Protein AF-A0A957EYJ2-F1 (afdb_monomer_lite)

Foldseek 3Di:
DDPVVVVVLVVVLVVQLVVDPDVVSNLQSCLVRVCVVPPDQWDWDWAADPVDAFTFIGTSHNDDVPNDDGDGDHCCHPPCSVCVPVPDDDDDD

Sequence (93 aa):
MNLHQRLTYLSELIITLTSSPVPTQQFQALADHLPMLFPCDYLGLCLLSPDAPGYFVHSLLGAASGAIPYRLFAPDEGAVGQMLGRNRTLHVP

Radius of gyration: 14.97 Å; chains: 1; bounding box: 32×31×35 Å

Secondary structure (DSSP, 8-state):
--HHHHHHHHHHHHHHHHH---HHHHHHHHHHHHHHHS--S-EEEEEE-SSSSSEEEEEEESPPTTSS--SPBPTTSHHHHHHTTS-------

Structure (mmCIF, N/CA/C/O backbone):
data_AF-A0A957EYJ2-F1
#
_entry.id   AF-A0A957EYJ2-F1
#
loop_
_atom_site.group_PDB
_atom_site.id
_atom_site.type_symbol
_atom_site.label_atom_id
_atom_site.label_alt_id
_atom_site.label_comp_id
_atom_site.label_asym_id
_atom_site.label_entity_id
_atom_site.label_seq_id
_atom_site.pdbx_PDB_ins_code
_atom_site.Cartn_x
_atom_site.Cartn_y
_atom_site.Cartn_z
_atom_site.occupancy
_atom_site.B_iso_or_equiv
_atom_site.auth_seq_id
_atom_site.auth_comp_id
_atom_site.auth_asym_id
_atom_site.auth_atom_id
_atom_site.pdbx_PDB_model_num
ATOM 1 N N . MET A 1 1 ? -18.797 9.402 15.514 1.00 77.44 1 MET A N 1
ATOM 2 C CA . MET A 1 1 ? -17.748 10.370 15.903 1.00 77.44 1 MET A CA 1
ATOM 3 C C . MET A 1 1 ? -18.190 11.775 15.511 1.00 77.44 1 MET A C 1
ATOM 5 O O . MET A 1 1 ? -18.675 11.940 14.397 1.00 77.44 1 MET A O 1
ATOM 9 N N . ASN A 1 2 ? -18.089 12.759 16.406 1.00 87.75 2 ASN A N 1
ATOM 10 C CA . ASN A 1 2 ? -18.421 14.157 16.100 1.00 87.75 2 ASN A CA 1
ATOM 11 C C . ASN A 1 2 ? -17.248 14.878 15.390 1.00 87.75 2 ASN A C 1
ATOM 13 O O . ASN A 1 2 ? -16.156 14.322 15.262 1.00 87.75 2 ASN A O 1
ATOM 17 N N . LEU A 1 3 ? -17.470 16.101 14.892 1.00 88.44 3 LEU A N 1
ATOM 18 C CA . LEU A 1 3 ? -16.455 16.854 14.137 1.00 88.44 3 LEU A CA 1
ATOM 19 C C . LEU A 1 3 ? -15.188 17.127 14.960 1.00 88.44 3 LEU A C 1
ATOM 21 O O . LEU A 1 3 ? -14.087 16.943 14.454 1.00 88.44 3 LEU A O 1
ATOM 25 N N . HIS A 1 4 ? -15.345 17.527 16.222 1.00 91.56 4 HIS A N 1
ATOM 26 C CA . HIS A 1 4 ? -14.221 17.796 17.116 1.00 91.56 4 HIS A CA 1
ATOM 27 C C . HIS A 1 4 ? -13.347 16.550 17.297 1.00 91.56 4 HIS A C 1
ATOM 29 O O . HIS A 1 4 ? -12.145 16.609 17.092 1.00 91.56 4 HIS A O 1
ATOM 35 N N . GLN A 1 5 ? -13.959 15.400 17.586 1.00 88.94 5 GLN A N 1
ATOM 36 C CA . GLN A 1 5 ? -13.261 14.122 17.723 1.00 88.94 5 GLN A CA 1
ATOM 37 C C . GLN A 1 5 ? -12.526 13.728 16.436 1.00 88.94 5 GLN A C 1
ATOM 39 O O . GLN A 1 5 ? -11.377 13.307 16.501 1.00 88.94 5 GLN A O 1
ATOM 44 N N . ARG A 1 6 ? -13.152 13.914 15.263 1.00 86.44 6 ARG A N 1
ATOM 45 C CA . ARG A 1 6 ? -12.495 13.677 13.965 1.00 86.44 6 ARG A CA 1
ATOM 46 C C . ARG A 1 6 ? -11.274 14.571 13.770 1.00 86.44 6 ARG A C 1
ATOM 48 O O . ARG A 1 6 ? -10.257 14.091 13.285 1.00 86.44 6 ARG A O 1
ATOM 55 N N . LEU A 1 7 ? -11.387 15.851 14.120 1.00 89.69 7 LEU A N 1
ATOM 56 C CA . LEU A 1 7 ? -10.293 16.812 13.995 1.00 89.69 7 LEU A CA 1
ATOM 57 C C . LEU A 1 7 ? -9.149 16.482 14.951 1.00 89.69 7 LEU A C 1
ATOM 59 O O . LEU A 1 7 ? -8.016 16.403 14.496 1.00 89.69 7 LEU A O 1
ATOM 63 N N . THR A 1 8 ? -9.440 16.216 16.228 1.00 90.44 8 THR A N 1
ATOM 64 C CA . THR A 1 8 ? -8.438 15.783 17.214 1.00 90.44 8 THR A CA 1
ATOM 65 C C . THR A 1 8 ? -7.688 14.553 16.720 1.00 90.44 8 THR A C 1
ATOM 67 O O . THR A 1 8 ? -6.463 14.550 16.680 1.00 90.44 8 THR A O 1
ATOM 70 N N . TYR A 1 9 ? -8.424 13.551 16.247 1.00 87.94 9 TYR A N 1
ATOM 71 C CA . TYR A 1 9 ? -7.842 12.313 15.757 1.00 87.94 9 TYR A CA 1
ATOM 72 C C . TYR A 1 9 ? -6.970 12.511 14.508 1.00 87.94 9 TYR A C 1
ATOM 74 O O . TYR A 1 9 ? -5.877 11.959 14.404 1.00 87.94 9 TYR A O 1
ATOM 82 N N . LEU A 1 10 ? -7.424 13.329 13.552 1.00 88.31 10 LEU A N 1
ATOM 83 C CA . LEU A 1 10 ? -6.618 13.687 12.383 1.00 88.31 10 LEU A CA 1
ATOM 84 C C . LEU A 1 10 ? -5.349 14.448 12.780 1.00 88.31 10 LEU A C 1
ATOM 86 O O . LEU A 1 10 ? -4.296 14.206 12.197 1.00 88.31 10 LEU A O 1
ATOM 90 N N . SER A 1 11 ? -5.427 15.346 13.765 1.00 89.69 11 SER A N 1
ATOM 91 C CA . SER A 1 11 ? -4.252 16.047 14.286 1.00 89.69 11 SER A CA 1
ATOM 92 C C . SER A 1 11 ? -3.249 15.081 14.915 1.00 89.69 11 SER A C 1
ATOM 94 O O . SER A 1 11 ? -2.063 15.176 14.614 1.00 89.69 11 SER A O 1
ATOM 96 N N . GLU A 1 12 ? -3.709 14.126 15.724 1.00 89.31 12 GLU A N 1
ATOM 97 C CA . GLU A 1 12 ? -2.861 13.079 16.306 1.00 89.31 12 GLU A CA 1
ATOM 98 C C . GLU A 1 12 ? -2.193 12.224 15.225 1.00 89.31 12 GLU A C 1
ATOM 100 O O . GLU A 1 12 ? -0.983 12.009 15.278 1.00 89.31 12 GLU A O 1
ATOM 105 N N . LEU A 1 13 ? -2.940 11.810 14.195 1.00 88.12 13 LEU A N 1
ATOM 106 C CA . LEU A 1 13 ? -2.383 11.069 13.063 1.00 88.12 13 LEU A CA 1
ATOM 107 C C . LEU A 1 13 ? -1.289 11.869 12.345 1.00 88.12 13 LEU A C 1
ATOM 109 O O . LEU A 1 13 ? -0.212 11.337 12.087 1.00 88.12 13 LEU A O 1
ATOM 113 N N . ILE A 1 14 ? -1.531 13.149 12.045 1.00 89.25 14 ILE A N 1
ATOM 114 C CA . ILE A 1 14 ? -0.535 14.012 11.392 1.00 89.25 14 ILE A CA 1
ATOM 115 C C . ILE A 1 14 ? 0.724 14.127 12.260 1.00 89.25 14 ILE A C 1
ATOM 117 O O . ILE A 1 14 ? 1.826 13.965 11.741 1.00 89.25 14 ILE A O 1
ATOM 121 N N . ILE A 1 15 ? 0.577 14.336 13.573 1.00 89.50 15 ILE A N 1
ATOM 122 C CA . ILE A 1 15 ? 1.709 14.397 14.510 1.00 89.50 15 ILE A CA 1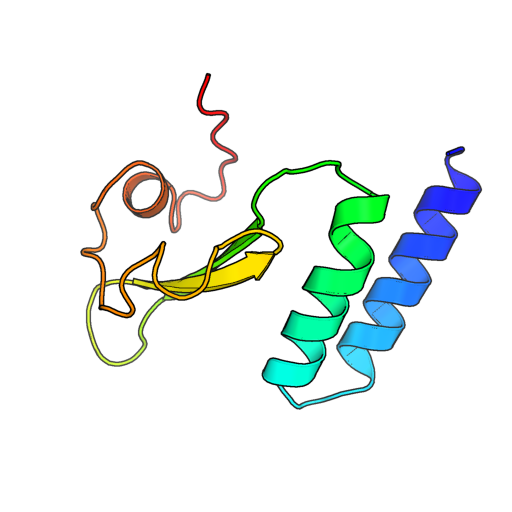
ATOM 123 C C . ILE A 1 15 ? 2.513 13.092 14.462 1.00 89.50 15 ILE A C 1
ATOM 125 O O . ILE A 1 15 ? 3.731 13.133 14.281 1.00 89.50 15 ILE A O 1
ATOM 129 N N . THR A 1 16 ? 1.846 11.940 14.547 1.00 87.50 16 THR A N 1
ATOM 130 C CA . THR A 1 16 ? 2.486 10.618 14.486 1.00 87.50 16 THR A CA 1
ATOM 131 C C . THR A 1 16 ? 3.220 10.394 13.166 1.00 87.50 16 THR A C 1
ATOM 133 O O . THR A 1 16 ? 4.348 9.909 13.169 1.00 87.50 16 THR A O 1
ATOM 136 N N . LEU A 1 17 ? 2.641 10.797 12.032 1.00 87.62 17 LEU A N 1
ATOM 137 C CA . LEU A 1 17 ? 3.308 10.686 10.731 1.00 87.62 17 LEU A CA 1
ATOM 138 C C . LEU A 1 17 ? 4.551 11.577 10.640 1.00 87.62 17 LEU A C 1
ATOM 140 O O . LEU A 1 17 ? 5.544 11.187 10.031 1.00 87.62 17 LEU A O 1
ATOM 144 N N . THR A 1 18 ? 4.519 12.756 11.264 1.00 87.19 18 THR A N 1
ATOM 145 C CA . THR A 1 18 ? 5.654 13.692 11.266 1.00 87.19 18 THR A CA 1
ATOM 146 C C . THR A 1 18 ? 6.753 13.345 12.272 1.00 87.19 18 THR A C 1
ATOM 148 O O . THR A 1 18 ? 7.862 13.859 12.144 1.00 87.19 18 THR A O 1
ATOM 151 N N . SER A 1 19 ? 6.480 12.491 13.263 1.00 87.12 19 SER A N 1
ATOM 152 C CA . SER A 1 19 ? 7.438 12.175 14.332 1.00 87.12 19 SER A CA 1
ATOM 153 C C . SER A 1 19 ? 8.497 11.148 13.923 1.00 87.12 19 SER A C 1
ATOM 155 O O . SER A 1 19 ? 9.558 11.090 14.545 1.00 87.12 19 SER A O 1
ATOM 157 N N . SER A 1 20 ? 8.246 10.370 12.864 1.00 81.38 20 SER A N 1
ATOM 158 C CA . SER A 1 20 ? 9.197 9.401 12.326 1.00 81.38 20 SER A CA 1
ATOM 159 C C . SER A 1 20 ? 9.575 9.715 10.879 1.00 81.38 20 SER A C 1
ATOM 161 O O . SER A 1 20 ? 8.690 9.844 10.033 1.00 81.38 20 SER A O 1
ATOM 163 N N . PRO A 1 21 ? 10.878 9.763 10.548 1.00 79.56 21 PRO A N 1
ATOM 164 C CA . PRO A 1 21 ? 11.339 9.844 9.167 1.00 79.56 21 PRO A CA 1
ATOM 165 C C . PRO A 1 21 ? 11.352 8.476 8.466 1.00 79.56 21 PRO A C 1
ATOM 167 O O . PRO A 1 21 ? 11.756 8.394 7.308 1.00 79.56 21 PRO A O 1
ATOM 170 N N . VAL A 1 22 ? 10.983 7.388 9.156 1.00 86.12 22 VAL A N 1
ATOM 171 C CA . VAL A 1 22 ? 11.078 6.022 8.633 1.00 86.12 22 VAL A CA 1
ATOM 172 C C . VAL A 1 22 ? 9.760 5.643 7.942 1.00 86.12 22 VAL A C 1
ATOM 174 O O . VAL A 1 22 ? 8.744 5.502 8.628 1.00 86.12 22 VAL A O 1
ATOM 177 N N . PRO A 1 23 ? 9.747 5.402 6.614 1.00 82.38 23 PRO A N 1
ATOM 178 C CA . PRO A 1 23 ? 8.512 5.148 5.865 1.00 82.38 23 PRO A CA 1
ATOM 179 C C . PRO A 1 23 ? 7.683 3.976 6.397 1.00 82.38 23 PRO A C 1
ATOM 181 O O . PRO A 1 23 ? 6.460 4.044 6.433 1.00 82.38 23 PRO A O 1
ATOM 184 N N . THR A 1 24 ? 8.331 2.912 6.875 1.00 82.88 24 THR A N 1
ATOM 185 C CA . THR A 1 24 ? 7.630 1.749 7.441 1.00 82.88 24 THR A CA 1
ATOM 186 C C . THR A 1 24 ? 6.860 2.091 8.715 1.00 82.88 24 THR A C 1
ATOM 188 O O . THR A 1 24 ? 5.759 1.587 8.911 1.00 82.88 24 THR A O 1
ATOM 191 N N . GLN A 1 25 ? 7.387 2.985 9.555 1.00 85.69 25 GLN A N 1
ATOM 192 C CA . GLN A 1 25 ? 6.690 3.447 10.758 1.00 85.69 25 GLN A CA 1
ATOM 193 C C . GLN A 1 25 ? 5.504 4.349 10.399 1.00 85.69 25 GLN A C 1
ATOM 195 O O . GLN A 1 25 ? 4.448 4.251 11.017 1.00 85.69 25 GLN A O 1
ATOM 200 N N . GLN A 1 26 ? 5.644 5.173 9.357 1.00 87.56 26 GLN A N 1
ATOM 201 C CA . GLN A 1 26 ? 4.541 5.983 8.836 1.00 87.56 26 GLN A CA 1
ATOM 202 C C . GLN A 1 26 ? 3.420 5.110 8.254 1.00 87.56 26 GLN A C 1
ATOM 204 O O . GLN A 1 26 ? 2.244 5.355 8.510 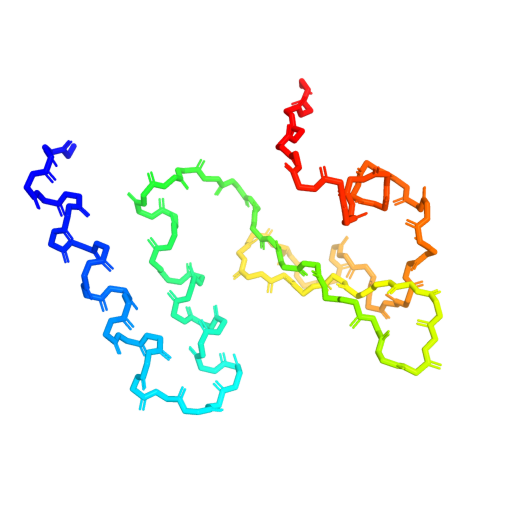1.00 87.56 26 GLN A O 1
ATOM 209 N N . PHE A 1 27 ? 3.766 4.061 7.506 1.00 88.56 27 PHE A N 1
ATOM 210 C CA . PHE A 1 27 ? 2.798 3.110 6.955 1.00 88.56 27 PHE A CA 1
ATOM 211 C C . PHE A 1 27 ? 2.068 2.337 8.052 1.00 88.56 27 PHE A C 1
ATOM 213 O O . PHE A 1 27 ? 0.851 2.186 7.968 1.00 88.56 27 PHE A O 1
ATOM 220 N N . GLN A 1 28 ? 2.777 1.927 9.106 1.00 85.94 28 GLN A N 1
ATOM 221 C CA . GLN A 1 28 ? 2.153 1.305 10.271 1.00 85.94 28 GLN A CA 1
ATOM 222 C C . GLN A 1 28 ? 1.173 2.262 10.960 1.00 85.94 28 GLN A C 1
ATOM 224 O O . GLN A 1 28 ? 0.033 1.889 11.209 1.00 85.94 28 GLN A O 1
ATOM 229 N N . ALA A 1 29 ? 1.560 3.524 11.175 1.00 88.06 29 ALA A N 1
ATOM 230 C CA . ALA A 1 29 ? 0.658 4.523 11.745 1.00 88.06 29 ALA A CA 1
ATOM 231 C C . ALA A 1 29 ? -0.603 4.724 10.881 1.00 88.06 29 ALA A C 1
ATOM 233 O O . ALA A 1 29 ? -1.711 4.813 11.406 1.00 88.06 29 ALA A O 1
ATOM 234 N N . LEU A 1 30 ? -0.475 4.742 9.551 1.00 87.62 30 LEU A N 1
ATOM 235 C CA . LEU A 1 30 ? -1.638 4.782 8.658 1.00 87.62 30 LEU A CA 1
ATOM 236 C C . LEU A 1 30 ? -2.526 3.541 8.814 1.00 87.62 30 LEU A C 1
ATOM 238 O O . LEU A 1 30 ? -3.748 3.686 8.866 1.00 87.62 30 LEU A O 1
ATOM 242 N N . ALA A 1 31 ? -1.930 2.350 8.901 1.00 87.38 31 ALA A N 1
ATOM 243 C CA . ALA A 1 31 ? -2.647 1.091 9.086 1.00 87.38 31 ALA A CA 1
ATOM 244 C C . ALA A 1 31 ? -3.439 1.060 10.399 1.00 87.38 31 ALA A C 1
ATOM 246 O O . ALA A 1 31 ? -4.586 0.619 10.411 1.00 87.38 31 ALA A O 1
ATOM 247 N N . ASP A 1 32 ? -2.853 1.575 11.479 1.00 86.69 32 ASP A N 1
ATOM 248 C CA . ASP A 1 32 ? -3.465 1.568 12.807 1.00 86.69 32 ASP A CA 1
ATOM 249 C C . ASP A 1 32 ? -4.598 2.598 12.918 1.00 86.69 32 ASP A C 1
ATOM 251 O O . ASP A 1 32 ? -5.602 2.359 13.595 1.00 86.69 32 ASP A O 1
ATOM 255 N N . HIS A 1 33 ? -4.463 3.745 12.239 1.00 83.56 33 HIS A N 1
ATOM 256 C CA . HIS A 1 33 ? -5.356 4.883 12.441 1.00 83.56 33 HIS A CA 1
ATOM 257 C C . HIS A 1 33 ? -6.465 5.053 11.387 1.00 83.56 33 HIS A C 1
ATOM 259 O O . HIS A 1 33 ? -7.587 5.454 11.712 1.00 83.56 33 HIS A O 1
ATOM 265 N N . LEU A 1 34 ? -6.206 4.763 10.109 1.00 82.88 34 LEU A N 1
ATOM 266 C CA . LEU A 1 34 ? -7.209 4.954 9.050 1.00 82.88 34 LEU A CA 1
ATOM 267 C C . LEU A 1 34 ? -8.491 4.118 9.221 1.00 82.88 34 LEU A C 1
ATOM 269 O O . LEU A 1 34 ? -9.563 4.673 8.966 1.00 82.88 34 LEU A O 1
ATOM 273 N N . PRO A 1 35 ? -8.450 2.859 9.699 1.00 82.19 35 PRO A N 1
ATOM 274 C CA . PRO A 1 35 ? -9.658 2.042 9.847 1.00 82.19 35 PRO A CA 1
ATOM 275 C C . PRO A 1 35 ? -10.658 2.605 10.863 1.00 82.19 35 PRO A C 1
ATOM 277 O O . PRO A 1 35 ? -11.863 2.395 10.734 1.00 82.19 35 PRO A O 1
ATOM 280 N N . MET A 1 36 ? -10.180 3.371 11.853 1.00 80.06 36 MET A N 1
ATOM 281 C CA . MET A 1 36 ? -11.048 4.064 12.812 1.00 80.06 36 MET A CA 1
ATOM 282 C C . MET A 1 36 ? -11.805 5.244 12.180 1.00 80.06 36 MET A C 1
ATOM 284 O O . MET A 1 36 ? -12.866 5.636 12.669 1.00 80.06 36 MET A O 1
ATOM 288 N N . LEU A 1 37 ? -11.261 5.833 11.109 1.00 79.25 37 LEU A N 1
ATOM 289 C CA . LEU A 1 37 ? -11.880 6.934 10.366 1.00 79.25 37 LEU A CA 1
ATOM 290 C C . LEU A 1 37 ? -12.773 6.432 9.229 1.00 79.25 37 LEU A C 1
ATOM 292 O O . LEU A 1 37 ? -13.817 7.031 8.964 1.00 79.25 37 LEU A O 1
ATOM 296 N N . PHE A 1 38 ? -12.349 5.355 8.568 1.00 77.88 38 PHE A N 1
ATOM 297 C CA . PHE A 1 38 ? -12.998 4.772 7.402 1.00 77.88 38 PHE A CA 1
ATOM 298 C C . PHE A 1 38 ? -12.988 3.243 7.530 1.00 77.88 38 PHE A C 1
ATOM 300 O O . PHE A 1 38 ? -11.939 2.629 7.320 1.00 77.88 38 PHE A O 1
ATOM 307 N N . PRO A 1 39 ? -14.127 2.611 7.867 1.00 81.69 39 PRO A N 1
ATOM 308 C CA . PRO A 1 39 ? -14.190 1.159 7.943 1.00 81.69 39 PRO A CA 1
ATOM 309 C C . PRO A 1 39 ? -13.913 0.562 6.559 1.00 81.69 39 PRO A C 1
ATOM 311 O O . PRO A 1 39 ? -14.564 0.925 5.579 1.00 81.69 39 PRO A O 1
ATOM 314 N N . CYS A 1 40 ? -12.928 -0.328 6.481 1.00 83.19 40 CYS A N 1
ATOM 315 C CA . CYS A 1 40 ? -12.540 -1.025 5.262 1.00 83.19 40 CYS A CA 1
ATOM 316 C C . CYS A 1 40 ? -12.019 -2.426 5.601 1.00 83.19 40 CYS A C 1
ATOM 318 O O . CYS A 1 40 ? -11.351 -2.613 6.617 1.00 83.19 40 CYS A O 1
ATOM 320 N N . ASP A 1 41 ? -12.312 -3.398 4.736 1.00 84.06 41 ASP A N 1
ATOM 321 C CA . ASP A 1 41 ? -11.824 -4.776 4.887 1.00 84.06 41 ASP A CA 1
ATOM 322 C C . ASP A 1 41 ? -10.378 -4.932 4.396 1.00 84.06 41 ASP A C 1
ATOM 324 O O . ASP A 1 41 ? -9.668 -5.850 4.798 1.00 84.06 41 ASP A O 1
ATOM 328 N N . TYR A 1 42 ? -9.939 -4.024 3.522 1.00 85.88 42 TYR A N 1
ATOM 329 C CA . TYR A 1 42 ? -8.603 -3.993 2.946 1.00 85.88 42 TYR A CA 1
ATOM 330 C C . TYR A 1 42 ? -8.133 -2.548 2.767 1.00 85.88 42 TYR A C 1
ATOM 332 O O . TYR A 1 42 ? -8.878 -1.698 2.273 1.00 85.88 42 TYR A O 1
ATOM 340 N N . LEU A 1 43 ? -6.873 -2.288 3.118 1.00 86.88 43 LEU A N 1
ATOM 341 C CA . LEU A 1 43 ? -6.201 -1.014 2.881 1.00 86.88 43 LEU A CA 1
ATOM 342 C C . LEU A 1 43 ? -4.828 -1.273 2.268 1.00 86.88 43 LEU A C 1
ATOM 344 O O . LEU A 1 43 ? -4.033 -2.034 2.819 1.00 86.88 43 LEU A O 1
ATOM 348 N N . GLY A 1 44 ? -4.526 -0.597 1.161 1.00 89.12 44 GLY A N 1
ATOM 349 C CA . GLY A 1 44 ? -3.229 -0.669 0.497 1.00 89.12 44 GLY A CA 1
ATOM 350 C C . GLY A 1 44 ? -2.758 0.689 -0.006 1.00 89.12 44 GLY A C 1
ATOM 351 O O . GLY A 1 44 ? -3.560 1.540 -0.386 1.00 89.12 44 GLY A O 1
ATOM 352 N N . LEU A 1 45 ? -1.442 0.878 -0.028 1.00 88.69 45 LEU A N 1
ATOM 353 C CA . LEU A 1 45 ? -0.771 2.015 -0.644 1.00 88.69 45 LEU A CA 1
ATOM 354 C C . LEU A 1 45 ? -0.203 1.605 -1.995 1.00 88.69 45 LEU A C 1
ATOM 356 O O . LEU A 1 45 ? 0.476 0.588 -2.109 1.00 88.69 45 LEU A O 1
ATOM 360 N N . CYS A 1 46 ? -0.449 2.423 -3.011 1.00 90.19 46 CYS A N 1
ATOM 361 C CA . CYS A 1 46 ? 0.135 2.236 -4.333 1.00 90.19 46 CYS A CA 1
ATOM 362 C C . CYS A 1 46 ? 1.268 3.245 -4.507 1.00 90.19 46 CYS A C 1
ATOM 364 O O . CYS A 1 46 ? 1.031 4.453 -4.498 1.00 90.19 46 CYS A O 1
ATOM 366 N N . LEU A 1 47 ? 2.496 2.748 -4.621 1.00 89.62 47 LEU A N 1
ATOM 367 C CA . LEU A 1 47 ? 3.709 3.556 -4.704 1.00 89.62 47 LEU A CA 1
ATOM 368 C C . LEU A 1 47 ? 4.275 3.472 -6.117 1.00 89.62 47 LEU A C 1
ATOM 370 O O . LEU A 1 47 ? 4.537 2.377 -6.611 1.00 89.62 47 LEU A O 1
ATOM 374 N N . LEU A 1 48 ? 4.475 4.619 -6.761 1.00 90.81 48 LEU A N 1
ATOM 375 C CA . LEU A 1 48 ? 5.147 4.678 -8.059 1.00 90.81 48 LEU A CA 1
ATOM 376 C C . LEU A 1 48 ? 6.591 4.187 -7.921 1.00 90.81 48 LEU A C 1
ATOM 378 O O . LEU A 1 48 ? 7.287 4.556 -6.973 1.00 90.81 48 LEU A O 1
ATOM 382 N N . SER A 1 49 ? 7.038 3.363 -8.868 1.00 90.62 49 SER A N 1
ATOM 383 C CA . SER A 1 49 ? 8.438 2.947 -8.911 1.00 90.62 49 SER A CA 1
ATOM 384 C C . SER A 1 49 ? 9.303 4.088 -9.466 1.00 90.62 49 SER A C 1
ATOM 386 O O . SER A 1 49 ? 8.939 4.683 -10.482 1.00 90.62 49 SER A O 1
ATOM 388 N N . PRO A 1 50 ? 10.442 4.406 -8.826 1.00 89.06 50 PRO A N 1
ATOM 389 C CA . PRO A 1 50 ? 11.399 5.366 -9.371 1.00 89.06 50 PRO A CA 1
ATOM 390 C C . PRO A 1 50 ? 12.252 4.768 -10.501 1.00 89.06 50 PRO A C 1
ATOM 392 O O . PRO A 1 50 ? 12.771 5.512 -11.329 1.00 89.06 50 PRO A O 1
ATOM 395 N N . ASP A 1 51 ? 12.387 3.439 -10.542 1.00 93.00 51 ASP A N 1
ATOM 396 C CA . ASP A 1 51 ? 13.326 2.733 -11.421 1.00 93.00 51 ASP A CA 1
ATOM 397 C C . ASP A 1 51 ? 12.683 2.260 -12.730 1.00 93.00 51 ASP A C 1
ATOM 399 O O . ASP A 1 51 ? 13.370 2.036 -13.727 1.00 93.00 51 ASP A O 1
ATOM 403 N N . ALA A 1 52 ? 11.361 2.079 -12.737 1.00 90.69 52 ALA A N 1
ATOM 404 C CA . ALA A 1 52 ? 10.631 1.541 -13.874 1.00 90.69 52 ALA A CA 1
ATOM 405 C C . ALA A 1 52 ? 9.221 2.141 -13.977 1.00 90.69 52 ALA A C 1
ATOM 407 O O . ALA A 1 52 ? 8.619 2.494 -12.963 1.00 90.69 52 ALA A O 1
ATOM 408 N N . PRO A 1 53 ? 8.649 2.232 -15.192 1.00 90.06 53 PRO A N 1
ATOM 409 C CA . PRO A 1 53 ? 7.280 2.692 -15.364 1.00 90.06 53 PRO A CA 1
ATOM 410 C C . PRO A 1 53 ? 6.313 1.676 -14.749 1.00 90.06 53 PRO A C 1
ATOM 412 O O . PRO A 1 53 ? 6.130 0.578 -15.270 1.00 90.06 53 PRO A O 1
ATOM 415 N N . GLY A 1 54 ? 5.687 2.051 -13.637 1.00 92.88 54 GLY A N 1
ATOM 416 C CA . GLY A 1 54 ? 4.724 1.207 -12.944 1.00 92.88 54 GLY A CA 1
ATOM 417 C C . GLY A 1 54 ? 4.577 1.579 -11.477 1.00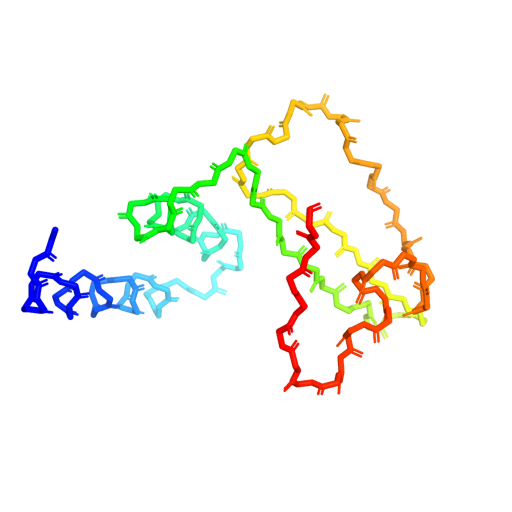 92.88 54 GLY A C 1
ATOM 418 O O . GLY A 1 54 ? 5.068 2.614 -11.017 1.00 92.88 54 GLY A O 1
ATOM 419 N N . TYR A 1 55 ? 3.896 0.718 -10.731 1.00 93.19 55 TYR A N 1
ATOM 420 C CA . TYR A 1 55 ? 3.689 0.903 -9.301 1.00 93.19 55 TYR A CA 1
ATOM 421 C C . TYR A 1 55 ? 3.754 -0.420 -8.536 1.00 93.19 55 TYR A C 1
ATOM 423 O O . TYR A 1 55 ? 3.505 -1.493 -9.083 1.00 93.19 55 TYR A O 1
ATOM 431 N N . PHE A 1 56 ? 4.086 -0.334 -7.252 1.00 91.81 56 PHE A N 1
ATOM 432 C CA . PHE A 1 56 ? 3.992 -1.427 -6.292 1.00 91.81 56 PHE A CA 1
ATOM 433 C C . PHE A 1 56 ? 2.790 -1.214 -5.383 1.00 91.81 56 PHE A C 1
ATOM 435 O O . PHE A 1 56 ? 2.454 -0.080 -5.040 1.00 91.81 56 PHE A O 1
ATOM 442 N N . VAL A 1 57 ? 2.167 -2.310 -4.958 1.00 90.62 57 VAL A N 1
ATOM 443 C CA . VAL A 1 57 ? 1.096 -2.284 -3.961 1.0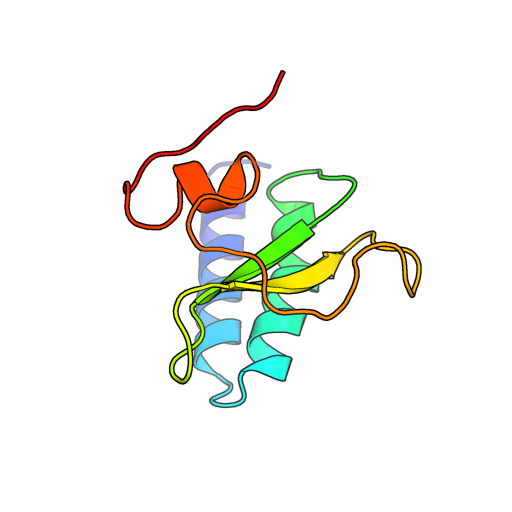0 90.62 57 VAL A CA 1
AT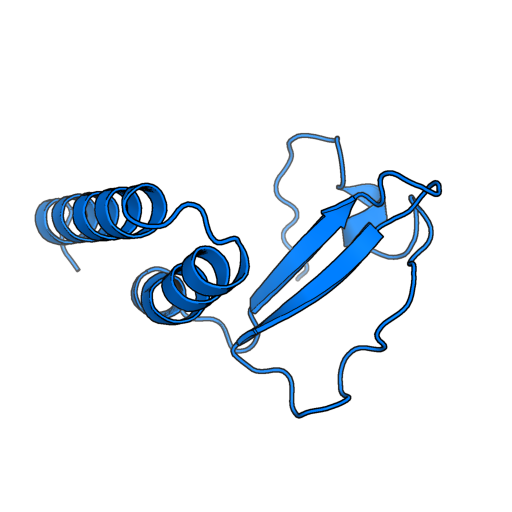OM 444 C C . VAL A 1 57 ? 1.653 -2.773 -2.630 1.00 90.62 57 VAL A C 1
ATOM 446 O O . VAL A 1 57 ? 2.160 -3.889 -2.531 1.00 90.62 57 VAL A O 1
ATOM 449 N N . HIS A 1 58 ? 1.553 -1.934 -1.605 1.00 88.19 58 HIS A N 1
ATOM 450 C CA . HIS A 1 58 ? 1.923 -2.248 -0.235 1.00 88.19 58 HIS A CA 1
ATOM 451 C C . HIS A 1 58 ? 0.658 -2.373 0.613 1.00 88.19 58 HIS A C 1
ATOM 453 O O . HIS A 1 58 ? -0.076 -1.404 0.785 1.00 88.19 58 HIS A O 1
ATOM 459 N N . SER A 1 59 ? 0.375 -3.569 1.125 1.00 87.25 59 SER A N 1
ATOM 460 C CA . SER A 1 59 ? -0.785 -3.782 1.992 1.00 87.25 59 SER A CA 1
ATOM 461 C C . SER A 1 59 ? -0.542 -3.194 3.380 1.00 87.25 59 SER A C 1
ATOM 463 O O . SER A 1 59 ? 0.473 -3.493 3.998 1.00 87.25 59 SER A O 1
ATOM 465 N N . LEU A 1 60 ? -1.506 -2.427 3.882 1.00 85.88 60 LEU A N 1
ATOM 466 C CA . LEU A 1 60 ? -1.535 -1.885 5.241 1.00 85.88 60 LEU A CA 1
ATOM 467 C C . LEU A 1 60 ? -2.479 -2.670 6.158 1.00 85.88 60 LEU A C 1
ATOM 469 O O . LEU A 1 60 ? -2.147 -2.913 7.311 1.00 85.88 60 LEU A O 1
ATOM 473 N N . LEU A 1 61 ? -3.640 -3.093 5.650 1.00 84.50 61 LEU A N 1
ATOM 474 C CA . LEU A 1 61 ? -4.642 -3.841 6.412 1.00 84.50 61 LEU A CA 1
ATOM 475 C C . LEU A 1 61 ? -5.286 -4.916 5.540 1.00 84.50 61 LEU A C 1
ATOM 477 O O . LEU A 1 61 ? -5.546 -4.686 4.361 1.00 84.50 61 LEU A O 1
ATOM 481 N N . GLY A 1 62 ? -5.603 -6.063 6.141 1.00 74.06 62 GLY A N 1
ATOM 482 C CA . GLY A 1 62 ? -6.595 -6.991 5.594 1.00 74.06 62 GLY A CA 1
ATOM 483 C C . GLY A 1 62 ? -6.115 -7.925 4.486 1.00 74.06 62 GLY A C 1
ATOM 484 O O . GLY A 1 62 ? -6.807 -8.894 4.182 1.00 74.06 62 GLY A O 1
ATOM 485 N N . ALA A 1 63 ? -4.922 -7.730 3.910 1.00 68.19 63 ALA A N 1
ATOM 486 C CA . ALA A 1 63 ? -4.346 -8.786 3.084 1.00 68.19 63 ALA A CA 1
ATOM 487 C C . ALA A 1 63 ? -3.929 -9.954 3.980 1.00 68.19 63 ALA A C 1
ATOM 489 O O . ALA A 1 63 ? -3.001 -9.837 4.784 1.00 68.19 63 ALA A O 1
ATOM 490 N N . ALA A 1 64 ? -4.563 -11.111 3.789 1.00 61.16 64 ALA A N 1
ATOM 491 C CA . ALA A 1 64 ? -3.928 -12.366 4.157 1.00 61.16 64 ALA A CA 1
ATOM 492 C C . ALA A 1 64 ? -2.541 -12.408 3.493 1.00 61.16 64 ALA A C 1
ATOM 494 O O . ALA A 1 64 ? -2.400 -12.016 2.331 1.00 61.16 64 ALA A O 1
ATOM 495 N N . SER A 1 65 ? -1.516 -12.837 4.232 1.00 55.06 65 SER A N 1
ATOM 496 C CA . SER A 1 65 ? -0.148 -12.929 3.711 1.00 55.06 65 SER A CA 1
ATOM 497 C C . SER A 1 65 ? -0.146 -13.637 2.346 1.00 55.06 65 SER A C 1
ATOM 499 O O . SER A 1 65 ? -0.585 -14.781 2.245 1.00 55.06 65 SER A O 1
ATOM 501 N N . GLY A 1 66 ? 0.279 -12.935 1.288 1.00 57.56 66 GLY A N 1
ATOM 502 C CA . GLY A 1 66 ? 0.314 -13.452 -0.089 1.00 57.56 66 GLY A CA 1
ATOM 503 C C . GLY A 1 66 ? -0.906 -13.161 -0.979 1.00 57.56 66 GLY A C 1
ATOM 504 O O . GLY A 1 66 ? -0.869 -13.517 -2.153 1.00 57.56 66 GLY A O 1
ATOM 505 N N . ALA A 1 67 ? -1.956 -12.491 -0.488 1.00 68.69 67 ALA A N 1
ATOM 506 C CA . ALA A 1 67 ? -3.148 -12.174 -1.290 1.00 68.69 67 ALA A CA 1
ATOM 507 C C . ALA A 1 67 ? -2.876 -11.187 -2.441 1.00 68.69 67 ALA A C 1
ATOM 509 O O . ALA A 1 67 ? -3.584 -11.194 -3.446 1.00 68.69 67 ALA A O 1
ATOM 510 N N . ILE A 1 68 ? -1.847 -10.346 -2.306 1.00 76.19 68 ILE A N 1
ATOM 511 C CA . ILE A 1 68 ? -1.442 -9.391 -3.338 1.00 76.19 68 ILE A CA 1
ATOM 512 C C . ILE A 1 68 ? 0.003 -9.690 -3.726 1.00 76.19 68 ILE A C 1
ATOM 514 O O . ILE A 1 68 ? 0.877 -9.682 -2.854 1.00 76.19 68 ILE A O 1
ATOM 518 N N . PRO A 1 69 ? 0.275 -9.966 -5.014 1.00 80.50 69 PRO A N 1
ATOM 519 C CA . PRO A 1 69 ? 1.617 -10.297 -5.452 1.00 80.50 69 PRO A CA 1
ATOM 520 C C . PRO A 1 69 ? 2.530 -9.082 -5.299 1.00 80.50 69 PRO A C 1
ATOM 522 O O . PRO A 1 69 ? 2.232 -7.995 -5.798 1.00 80.50 69 PRO A O 1
ATOM 525 N N . TYR A 1 70 ? 3.674 -9.284 -4.646 1.00 86.38 70 TYR A N 1
ATOM 526 C CA . TYR A 1 70 ? 4.734 -8.285 -4.605 1.00 86.38 70 TYR A CA 1
ATOM 527 C C . TYR A 1 70 ? 5.457 -8.261 -5.956 1.00 86.38 70 TYR A C 1
ATOM 529 O O . TYR A 1 70 ? 6.421 -8.991 -6.186 1.00 86.38 70 TYR A O 1
ATOM 537 N N . ARG A 1 71 ? 4.937 -7.453 -6.880 1.00 92.25 71 ARG A N 1
ATOM 538 C CA . ARG A 1 71 ? 5.513 -7.218 -8.206 1.00 92.25 71 ARG A CA 1
ATOM 539 C C . ARG A 1 71 ? 5.268 -5.787 -8.658 1.00 92.25 71 ARG A C 1
ATOM 541 O O . ARG A 1 71 ? 4.416 -5.092 -8.107 1.00 92.25 71 ARG A O 1
ATOM 548 N N . LEU A 1 72 ? 5.983 -5.393 -9.703 1.00 93.81 72 LEU A N 1
ATOM 549 C CA . LEU A 1 72 ? 5.683 -4.173 -10.431 1.00 93.81 72 LEU A CA 1
ATOM 550 C C . LEU A 1 72 ? 4.415 -4.393 -11.273 1.00 93.81 72 LEU A C 1
ATOM 552 O O . LEU A 1 72 ? 4.337 -5.336 -12.067 1.00 93.81 72 LEU A O 1
ATOM 556 N N . PHE A 1 73 ? 3.417 -3.542 -11.069 1.00 93.88 73 PHE A N 1
ATOM 557 C CA . PHE A 1 73 ? 2.215 -3.454 -11.892 1.00 93.88 73 PHE A CA 1
ATOM 558 C C . PHE A 1 73 ? 2.436 -2.425 -12.998 1.00 93.88 73 PHE A C 1
ATOM 560 O O . PHE A 1 73 ? 3.090 -1.401 -12.767 1.00 93.88 73 PHE A O 1
ATOM 567 N N . ALA A 1 74 ? 1.908 -2.692 -14.195 1.00 93.75 74 ALA A N 1
ATOM 568 C CA . AL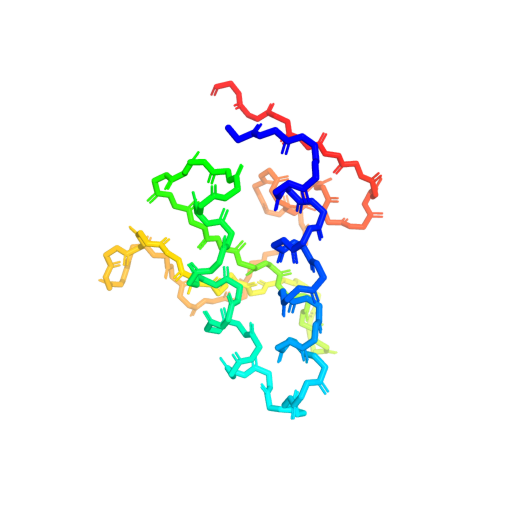A A 1 74 ? 2.034 -1.751 -15.306 1.00 93.75 74 ALA A CA 1
ATOM 569 C C . ALA A 1 74 ? 1.282 -0.435 -15.003 1.00 93.75 74 ALA A C 1
ATOM 571 O O . ALA A 1 74 ? 0.311 -0.447 -14.243 1.00 93.75 74 ALA A O 1
ATOM 572 N N . PRO A 1 75 ? 1.692 0.711 -15.580 1.00 89.69 75 PRO A N 1
ATOM 573 C CA . PRO A 1 75 ? 1.094 2.014 -15.274 1.00 89.69 75 PRO A CA 1
ATOM 574 C C . PRO A 1 75 ? -0.416 2.098 -15.507 1.00 89.69 75 PRO A C 1
ATOM 576 O O . PRO A 1 75 ? -1.087 2.872 -14.840 1.00 89.69 75 PRO A O 1
ATOM 579 N N . ASP A 1 76 ? -0.948 1.325 -16.447 1.00 90.69 76 ASP A N 1
ATOM 580 C CA . ASP A 1 76 ? -2.358 1.262 -16.829 1.00 90.69 76 ASP A CA 1
ATOM 581 C C . ASP A 1 76 ? -3.069 0.008 -16.294 1.00 90.69 76 ASP A C 1
ATOM 583 O O . ASP A 1 76 ? -4.239 -0.233 -16.607 1.00 90.69 76 ASP A O 1
ATOM 587 N N . GLU A 1 77 ? -2.386 -0.785 -15.464 1.00 92.19 77 GLU A N 1
ATOM 588 C CA . GLU A 1 77 ? -2.919 -2.040 -14.958 1.00 92.19 77 GLU A CA 1
ATOM 589 C C . GLU A 1 77 ? -4.046 -1.799 -13.947 1.00 92.19 77 GLU A C 1
ATOM 591 O O . GLU A 1 77 ? -3.887 -1.132 -12.922 1.00 92.19 77 GLU A O 1
ATOM 596 N N . GLY A 1 78 ? -5.214 -2.375 -14.230 1.00 88.06 78 GLY A N 1
ATOM 597 C CA . GLY A 1 78 ? -6.370 -2.310 -13.343 1.00 88.06 78 GLY A CA 1
ATOM 598 C C . GLY A 1 78 ? -6.894 -0.892 -13.079 1.00 88.06 78 GLY A C 1
ATOM 599 O O . GLY A 1 78 ? -6.536 0.095 -13.721 1.00 88.06 78 GLY A O 1
ATOM 600 N N . ALA A 1 79 ? -7.801 -0.796 -12.109 1.00 86.75 79 ALA A N 1
ATOM 601 C CA . ALA A 1 79 ? -8.453 0.463 -11.752 1.00 86.75 79 ALA A CA 1
ATOM 602 C C . ALA A 1 79 ? -7.478 1.486 -11.141 1.00 86.75 79 ALA A C 1
ATOM 604 O O . ALA A 1 79 ? -7.613 2.689 -11.360 1.00 86.75 79 ALA A O 1
ATOM 605 N N . VAL A 1 80 ? -6.481 1.000 -10.395 1.00 86.69 80 VAL A N 1
ATOM 606 C CA . VAL A 1 80 ? -5.462 1.840 -9.755 1.00 86.69 80 VAL A CA 1
ATOM 607 C C . VAL A 1 80 ? -4.559 2.478 -10.806 1.00 86.69 80 VAL A C 1
ATOM 609 O O . VAL A 1 80 ? -4.403 3.698 -10.779 1.00 86.69 80 VAL A O 1
ATOM 612 N N . GLY A 1 81 ? -4.019 1.702 -11.753 1.00 87.88 81 GLY A N 1
ATOM 613 C CA . GLY A 1 81 ? -3.182 2.230 -12.833 1.00 87.88 81 GLY A CA 1
ATOM 614 C C . GLY A 1 81 ? -3.888 3.328 -13.627 1.00 87.88 81 GLY A C 1
ATOM 615 O O . GLY A 1 81 ? -3.366 4.423 -13.819 1.00 87.88 81 GLY A O 1
ATOM 616 N N . GLN A 1 82 ? -5.161 3.110 -13.961 1.00 86.38 82 GLN A N 1
ATOM 617 C CA . GLN A 1 82 ? -5.966 4.113 -14.664 1.00 86.38 82 GLN A CA 1
ATOM 618 C C . GLN A 1 82 ? -6.180 5.418 -13.882 1.00 86.38 82 GLN A C 1
ATOM 620 O O . GLN A 1 82 ? -6.508 6.435 -14.502 1.00 86.38 82 GLN A O 1
ATOM 625 N N . MET A 1 83 ? -6.052 5.399 -12.551 1.00 86.62 83 MET A N 1
ATOM 626 C CA . MET A 1 83 ? -6.285 6.542 -11.660 1.00 86.62 83 MET A CA 1
ATOM 627 C C . MET A 1 83 ? -5.007 7.201 -11.144 1.00 86.62 83 MET A C 1
ATOM 629 O O . MET A 1 83 ? -5.036 8.387 -10.801 1.00 86.62 83 MET A O 1
ATOM 633 N N . LEU A 1 84 ? -3.892 6.473 -11.107 1.00 83.69 84 LEU A N 1
ATOM 634 C CA . LEU A 1 84 ? -2.586 7.000 -10.728 1.00 83.69 84 LEU A CA 1
ATOM 635 C C . LEU A 1 84 ? -2.262 8.244 -11.571 1.00 83.69 84 LEU A C 1
ATOM 637 O O . LEU A 1 84 ? -2.317 8.236 -12.797 1.00 83.69 84 LEU A O 1
ATOM 641 N N . GLY A 1 85 ? -2.001 9.364 -10.892 1.00 71.75 85 GLY A N 1
ATOM 642 C CA . GLY A 1 85 ? -1.705 10.654 -11.526 1.00 71.75 85 GLY A CA 1
ATOM 643 C C . GLY A 1 85 ? -2.914 11.475 -11.997 1.00 71.75 85 GLY A C 1
ATOM 644 O O . GLY A 1 85 ? -2.735 12.625 -12.388 1.00 71.75 85 GLY A O 1
ATOM 645 N N . ARG A 1 86 ? -4.154 10.964 -11.921 1.00 78.00 86 ARG A N 1
ATOM 646 C CA . ARG A 1 86 ? -5.355 11.707 -12.365 1.00 78.00 86 ARG A CA 1
ATOM 647 C C . ARG A 1 86 ? -5.971 12.635 -11.312 1.00 78.00 86 ARG A C 1
ATOM 649 O O . ARG A 1 86 ? -6.950 13.303 -11.626 1.00 78.00 86 ARG A O 1
ATOM 656 N N . ASN A 1 87 ? -5.410 12.689 -10.098 1.00 72.25 87 ASN A N 1
ATOM 657 C CA . ASN A 1 87 ? -5.910 13.445 -8.934 1.00 72.25 87 ASN A CA 1
ATOM 658 C C . ASN A 1 87 ? -7.441 13.335 -8.756 1.00 72.25 87 ASN A C 1
ATOM 660 O O . ASN A 1 87 ? -8.149 14.322 -8.562 1.00 72.25 87 ASN A O 1
ATOM 664 N N . ARG A 1 88 ? -7.957 12.112 -8.919 1.00 76.56 88 ARG A N 1
ATOM 665 C CA . ARG A 1 88 ? -9.379 11.764 -8.856 1.00 76.56 88 ARG A CA 1
ATOM 666 C C . ARG A 1 88 ? -9.564 10.578 -7.926 1.00 76.56 88 ARG A C 1
ATOM 668 O O . ARG A 1 88 ? -8.727 9.680 -7.887 1.00 76.56 88 ARG A O 1
ATOM 675 N N . THR A 1 89 ? -10.688 10.565 -7.225 1.00 79.44 89 THR A N 1
ATOM 676 C CA . THR A 1 89 ? -11.143 9.403 -6.462 1.00 79.44 89 THR A CA 1
ATOM 677 C C . THR A 1 89 ? -11.995 8.528 -7.371 1.00 79.44 89 THR A C 1
ATOM 679 O O . THR A 1 89 ? -12.912 9.027 -8.023 1.00 79.44 89 THR A O 1
ATOM 682 N N . LEU A 1 90 ? -11.703 7.231 -7.414 1.00 77.06 90 LEU A N 1
ATOM 683 C CA . LEU A 1 90 ? -12.547 6.245 -8.076 1.00 77.06 90 LEU A CA 1
ATOM 684 C C . LEU A 1 90 ? -13.305 5.461 -7.014 1.00 77.06 90 LEU A C 1
ATOM 686 O O . LEU A 1 90 ? -12.698 4.921 -6.093 1.00 77.06 90 LEU A O 1
ATOM 690 N N . HIS A 1 91 ? -14.621 5.389 -7.168 1.00 75.56 91 HIS A N 1
ATOM 691 C CA . HIS A 1 91 ? -15.445 4.464 -6.409 1.00 75.56 91 HIS A CA 1
ATOM 692 C C . HIS A 1 91 ? -15.719 3.260 -7.305 1.00 75.56 91 HIS A C 1
ATOM 694 O O . HIS A 1 91 ? -16.384 3.397 -8.333 1.00 75.56 91 HIS A O 1
ATOM 700 N N . VAL A 1 92 ? -15.164 2.103 -6.953 1.00 67.12 92 VAL A N 1
ATOM 701 C CA . VAL A 1 92 ? -15.520 0.841 -7.609 1.00 67.12 92 VAL A CA 1
ATOM 702 C C . VAL A 1 92 ? -16.802 0.342 -6.927 1.00 67.12 92 VAL A C 1
ATOM 704 O O . VAL A 1 92 ? -16.843 0.366 -5.696 1.00 67.12 92 VAL A O 1
ATOM 707 N N . PRO A 1 93 ? -17.875 0.042 -7.679 1.00 54.44 93 PRO A N 1
ATOM 708 C CA . PRO A 1 93 ? -19.130 -0.455 -7.117 1.00 54.44 93 PRO A CA 1
ATOM 709 C C . PRO A 1 93 ? -18.996 -1.852 -6.505 1.00 54.44 93 PRO A C 1
ATOM 711 O O . PRO A 1 93 ? -18.099 -2.610 -6.942 1.00 54.44 93 PRO A O 1
#

pLDDT: mean 84.28, std 8.25, range [54.44, 93.88]